Protein AF-X1NYQ1-F1 (afdb_monomer_lite)

Structure (mmCIF, N/CA/C/O backbone):
data_AF-X1NYQ1-F1
#
_entry.id   AF-X1NYQ1-F1
#
loop_
_atom_site.group_PDB
_atom_site.id
_atom_site.type_symbol
_atom_site.label_atom_id
_atom_site.label_alt_id
_atom_site.label_comp_id
_atom_site.label_asym_id
_atom_site.label_entity_id
_atom_site.label_seq_id
_atom_site.pdbx_PDB_ins_code
_atom_site.Cartn_x
_atom_site.Cartn_y
_atom_site.Cartn_z
_atom_site.occupancy
_atom_site.B_iso_or_equiv
_atom_site.auth_seq_id
_atom_site.auth_comp_id
_atom_site.auth_asym_id
_atom_site.auth_atom_id
_atom_site.pdbx_PDB_model_num
ATOM 1 N N . THR A 1 1 ? -0.922 -4.578 7.819 1.00 95.38 1 THR A N 1
ATOM 2 C CA . THR A 1 1 ? 0.188 -4.418 6.842 1.00 95.38 1 THR A CA 1
ATOM 3 C C . THR A 1 1 ? -0.317 -4.584 5.420 1.00 95.38 1 THR A C 1
ATOM 5 O O . THR A 1 1 ? -1.302 -5.284 5.228 1.00 95.38 1 THR A O 1
ATOM 8 N N . LEU A 1 2 ? 0.322 -3.936 4.436 1.00 97.81 2 LEU A N 1
ATOM 9 C CA . LEU A 1 2 ? 0.077 -4.150 3.005 1.00 97.81 2 LEU A CA 1
ATOM 10 C C . LEU A 1 2 ? 1.336 -4.704 2.344 1.00 97.81 2 LEU A C 1
ATOM 12 O O . LEU A 1 2 ? 2.380 -4.048 2.373 1.00 97.81 2 LEU A O 1
ATOM 16 N N . ASP A 1 3 ? 1.214 -5.866 1.716 1.00 97.94 3 ASP A N 1
ATOM 17 C CA . ASP A 1 3 ? 2.288 -6.521 0.975 1.00 97.94 3 ASP A CA 1
ATOM 18 C C . ASP A 1 3 ? 2.054 -6.385 -0.531 1.00 97.94 3 ASP A C 1
ATOM 20 O O . ASP A 1 3 ? 0.940 -6.564 -1.018 1.00 97.94 3 ASP A O 1
ATOM 24 N N . PHE A 1 4 ? 3.112 -6.078 -1.276 1.00 97.19 4 PHE A N 1
ATOM 25 C CA . PHE A 1 4 ? 3.098 -5.898 -2.724 1.00 97.19 4 PHE A CA 1
ATOM 26 C C . PHE A 1 4 ? 4.033 -6.909 -3.351 1.00 97.19 4 PHE A C 1
ATOM 28 O O . PHE A 1 4 ? 5.219 -6.930 -3.036 1.00 97.19 4 PHE A O 1
ATOM 35 N N . ASN A 1 5 ? 3.510 -7.710 -4.271 1.00 95.31 5 ASN A N 1
ATOM 36 C CA . ASN A 1 5 ? 4.290 -8.683 -5.023 1.00 95.31 5 ASN A CA 1
ATOM 37 C C . ASN A 1 5 ? 4.048 -8.478 -6.513 1.00 95.31 5 ASN A C 1
ATOM 39 O O . ASN A 1 5 ? 2.901 -8.328 -6.938 1.00 95.31 5 ASN A O 1
ATOM 43 N N . GLU A 1 6 ? 5.111 -8.494 -7.305 1.00 91.75 6 GLU A N 1
ATOM 44 C CA . GLU A 1 6 ? 5.009 -8.574 -8.762 1.00 91.75 6 GLU A CA 1
ATOM 45 C C . GLU A 1 6 ? 5.459 -9.953 -9.272 1.00 91.75 6 GLU A C 1
ATOM 47 O O . GLU A 1 6 ? 6.085 -10.730 -8.547 1.00 91.75 6 GLU A O 1
ATOM 52 N N . ASP A 1 7 ? 5.108 -10.272 -10.517 1.00 81.44 7 ASP A N 1
ATOM 53 C CA . ASP A 1 7 ? 5.266 -11.600 -11.126 1.00 81.44 7 ASP A CA 1
ATOM 54 C C . ASP A 1 7 ? 6.722 -12.146 -11.166 1.00 81.44 7 ASP A C 1
ATOM 56 O O . ASP A 1 7 ? 6.917 -13.351 -11.346 1.00 81.44 7 ASP A O 1
ATOM 60 N N . SER A 1 8 ? 7.748 -11.302 -11.005 1.00 72.25 8 SER A N 1
ATOM 61 C CA . SER A 1 8 ? 9.186 -11.618 -11.093 1.00 72.25 8 SER A CA 1
ATOM 62 C C . SER A 1 8 ? 9.979 -11.528 -9.772 1.00 72.25 8 SER A C 1
ATOM 64 O O . SER A 1 8 ? 11.182 -11.271 -9.788 1.00 72.25 8 SER A O 1
ATOM 66 N N . GLU A 1 9 ? 9.330 -11.838 -8.641 1.00 77.81 9 GLU A N 1
ATOM 67 C CA . GLU A 1 9 ? 9.911 -11.982 -7.284 1.00 77.81 9 GLU A CA 1
ATOM 68 C C . GLU A 1 9 ? 10.267 -10.675 -6.550 1.00 77.81 9 GLU A C 1
ATOM 70 O O . GLU A 1 9 ? 10.695 -10.718 -5.388 1.00 77.81 9 GLU A O 1
ATOM 75 N N . ASN A 1 10 ? 10.062 -9.505 -7.164 1.00 90.44 10 ASN A N 1
ATOM 76 C CA . ASN A 1 10 ? 10.198 -8.252 -6.427 1.00 90.44 10 ASN A CA 1
ATOM 77 C C . ASN A 1 10 ? 9.006 -8.071 -5.487 1.00 90.44 10 ASN A C 1
ATOM 79 O O . ASN A 1 10 ? 7.847 -8.269 -5.859 1.00 90.44 10 ASN A O 1
ATOM 83 N N . HIS A 1 11 ? 9.314 -7.664 -4.262 1.00 94.69 11 HIS A N 1
ATOM 84 C CA . HIS A 1 11 ? 8.327 -7.429 -3.227 1.00 94.69 11 HIS A CA 1
ATOM 85 C C . HIS A 1 11 ? 8.638 -6.140 -2.485 1.00 94.69 11 HIS A C 1
ATOM 87 O O . HIS A 1 11 ? 9.793 -5.722 -2.377 1.00 94.69 11 HIS A O 1
ATOM 93 N N . ASP A 1 12 ? 7.591 -5.527 -1.966 1.00 97.44 12 ASP A N 1
ATOM 94 C CA . ASP A 1 12 ? 7.690 -4.403 -1.056 1.00 97.44 12 ASP A CA 1
ATOM 95 C C . ASP A 1 12 ? 6.521 -4.444 -0.076 1.00 97.44 12 ASP A C 1
ATOM 97 O O . ASP A 1 12 ? 5.528 -5.126 -0.315 1.00 97.44 12 ASP A O 1
ATOM 101 N N . ASN A 1 13 ? 6.612 -3.703 1.017 1.00 97.69 13 ASN A N 1
ATOM 102 C CA . ASN A 1 13 ? 5.509 -3.576 1.957 1.00 97.69 13 ASN A CA 1
ATOM 103 C C . ASN A 1 13 ? 5.375 -2.134 2.445 1.00 97.69 13 ASN A C 1
ATOM 105 O O . ASN A 1 13 ? 6.334 -1.360 2.393 1.00 97.69 13 ASN A O 1
ATOM 109 N N . VAL A 1 14 ? 4.193 -1.784 2.946 1.00 98.31 14 VAL A N 1
ATOM 110 C CA . VAL A 1 14 ? 3.950 -0.572 3.743 1.00 98.31 14 VAL A CA 1
ATOM 111 C C . VAL A 1 14 ? 3.005 -0.887 4.898 1.00 98.31 14 VAL A C 1
ATOM 113 O O . VAL A 1 14 ? 2.280 -1.885 4.876 1.00 98.31 14 VAL A O 1
ATOM 116 N N . ILE A 1 15 ? 3.021 -0.048 5.926 1.00 97.62 15 ILE A N 1
ATOM 117 C CA . ILE A 1 15 ? 2.176 -0.201 7.110 1.00 97.62 15 ILE A CA 1
ATOM 118 C C . ILE A 1 15 ? 1.334 1.059 7.261 1.00 97.62 15 ILE A C 1
ATOM 120 O O . ILE A 1 15 ? 1.849 2.170 7.195 1.00 97.62 15 ILE A O 1
ATOM 124 N N . PHE A 1 16 ? 0.034 0.874 7.439 1.00 96.00 16 PHE A N 1
ATOM 125 C CA . PHE A 1 16 ? -0.858 1.928 7.892 1.00 96.00 16 PHE A CA 1
ATOM 126 C C . PHE A 1 16 ? -1.525 1.467 9.176 1.00 96.00 16 PHE A C 1
ATOM 128 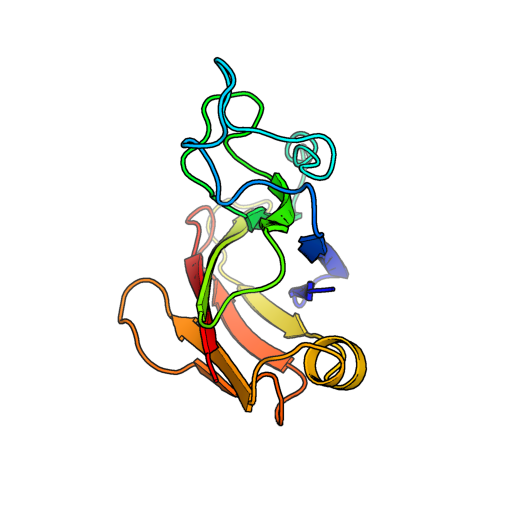O O . PHE A 1 16 ? -1.696 0.263 9.392 1.00 96.00 16 PHE A O 1
ATOM 135 N N . GLY A 1 17 ? -1.878 2.420 10.022 1.00 94.69 17 GLY A N 1
ATOM 136 C CA . GLY A 1 17 ? -2.531 2.133 11.285 1.00 94.69 17 GLY A CA 1
ATOM 137 C C . GLY A 1 17 ? -2.888 3.406 12.020 1.00 94.69 17 GLY A C 1
ATOM 138 O O . GLY A 1 17 ? -2.826 4.505 11.470 1.00 94.69 17 GLY A O 1
ATOM 139 N N . GLU A 1 18 ? -3.258 3.260 13.283 1.00 92.88 18 GLU A N 1
ATOM 140 C CA . GLU A 1 18 ? -3.629 4.396 14.111 1.00 92.88 18 GLU A CA 1
ATOM 141 C C . GLU A 1 18 ? -3.000 4.304 15.498 1.00 92.88 18 GLU A C 1
ATOM 143 O O . GLU A 1 18 ? -2.759 3.215 16.023 1.00 92.88 18 GLU A O 1
ATOM 148 N N . ALA A 1 19 ? -2.729 5.461 16.097 1.00 91.12 19 ALA A N 1
ATOM 149 C CA . ALA A 1 19 ? -2.240 5.564 17.465 1.00 91.12 19 ALA A CA 1
ATOM 150 C C . ALA A 1 19 ? -2.828 6.804 18.166 1.00 91.12 19 ALA A C 1
ATOM 152 O O . ALA A 1 19 ? -3.081 7.818 17.511 1.00 91.12 19 ALA A O 1
ATOM 153 N N . PRO A 1 20 ? -3.044 6.778 19.498 1.00 88.62 20 PRO A N 1
ATOM 154 C CA . PRO A 1 20 ? -3.643 7.905 20.225 1.00 88.62 20 PRO A CA 1
ATOM 155 C C . PRO A 1 20 ? -2.870 9.233 20.142 1.00 88.62 20 PRO A C 1
ATOM 157 O O . PRO A 1 20 ? -3.442 10.309 20.328 1.00 88.62 20 PRO A O 1
ATOM 160 N N . ASP A 1 21 ? -1.560 9.155 19.922 1.00 86.44 21 ASP A N 1
ATOM 161 C CA . ASP A 1 21 ? -0.613 10.269 19.864 1.00 86.44 21 ASP A CA 1
ATOM 162 C C . ASP A 1 21 ? 0.042 10.445 18.483 1.00 86.44 21 ASP A C 1
ATOM 164 O O . ASP A 1 21 ? 0.988 11.225 18.358 1.00 86.44 21 ASP A O 1
ATOM 168 N N . ALA A 1 22 ? -0.484 9.765 17.459 1.00 89.44 22 ALA A N 1
ATOM 169 C CA . ALA A 1 22 ? -0.178 10.054 16.062 1.00 89.44 22 ALA A CA 1
ATOM 170 C C . ALA A 1 22 ? -0.888 11.336 15.577 1.00 89.44 22 ALA A C 1
ATOM 172 O O . ALA A 1 22 ? -1.745 11.901 16.266 1.00 89.44 22 ALA A O 1
ATOM 173 N N . CYS A 1 23 ? -0.513 11.815 14.397 1.00 84.56 23 CYS A N 1
ATOM 174 C CA . CYS A 1 23 ? -1.020 13.017 13.752 1.00 84.56 23 CYS A CA 1
ATOM 175 C C . CYS A 1 23 ? -1.714 12.667 12.432 1.00 84.56 23 CYS A C 1
ATOM 177 O O . CYS A 1 23 ? -1.238 11.848 11.663 1.00 84.56 23 CYS A O 1
ATOM 179 N N . ASP A 1 24 ? -2.814 13.353 12.114 1.00 84.25 24 ASP A N 1
ATOM 180 C CA . ASP A 1 24 ? -3.477 13.233 10.805 1.00 84.25 24 ASP A CA 1
ATOM 181 C C . ASP A 1 24 ? -2.770 14.085 9.737 1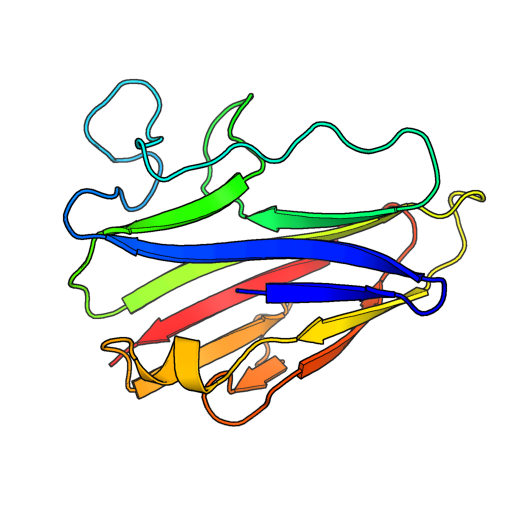.00 84.25 24 ASP A C 1
ATOM 183 O O . ASP A 1 24 ? -3.358 14.972 9.108 1.00 84.25 24 ASP A O 1
ATOM 187 N N . GLY A 1 25 ? -1.467 13.866 9.608 1.00 70.62 25 GLY A N 1
ATOM 188 C CA . GLY A 1 25 ? -0.587 14.548 8.680 1.00 70.62 25 GLY A CA 1
ATOM 189 C C . GLY A 1 25 ? -0.216 15.980 9.025 1.00 70.62 25 GLY A C 1
ATOM 190 O O . GLY A 1 25 ? -0.122 16.342 10.204 1.00 70.62 25 GLY A O 1
ATOM 191 N N . PRO A 1 26 ? 0.049 16.840 8.017 1.00 66.81 26 PRO A N 1
ATOM 192 C CA . PRO A 1 26 ? 0.915 18.004 8.169 1.00 66.81 26 PRO A CA 1
ATOM 193 C C . PRO A 1 26 ? 0.399 19.084 9.125 1.00 66.81 26 PRO A C 1
ATOM 195 O O . PRO A 1 26 ? 1.100 20.058 9.400 1.00 66.81 26 PRO A O 1
ATOM 198 N N . THR A 1 27 ? -0.832 18.939 9.614 1.00 57.22 27 THR A N 1
ATOM 199 C CA . THR A 1 27 ? -1.480 19.834 10.573 1.00 57.22 27 THR A CA 1
ATOM 200 C C . THR A 1 27 ? -1.238 19.477 12.045 1.00 57.22 27 THR A C 1
ATOM 202 O O . THR A 1 27 ? -1.693 20.226 12.912 1.00 57.22 27 THR A O 1
ATOM 205 N N . GLY A 1 28 ? -0.489 18.409 12.352 1.00 50.97 28 GLY A N 1
ATOM 206 C CA . GLY A 1 28 ? 0.061 18.171 13.692 1.00 50.97 28 GLY A CA 1
ATOM 207 C C . GLY A 1 28 ? 0.946 19.343 14.140 1.00 50.97 28 GLY A C 1
ATOM 208 O O . GLY A 1 28 ? 1.685 19.919 13.347 1.00 50.97 28 GLY A O 1
ATOM 209 N N . SER A 1 29 ? 0.845 19.765 15.402 1.00 42.38 29 SER A N 1
ATOM 210 C CA . SER A 1 29 ? 1.354 21.038 15.950 1.00 42.38 29 SER A CA 1
ATOM 211 C C . SER A 1 29 ? 2.891 21.173 16.065 1.00 42.38 29 SER A C 1
ATOM 213 O O . SER A 1 29 ? 3.410 21.605 17.097 1.00 42.38 29 SER A O 1
ATOM 215 N N . GLY A 1 30 ? 3.635 20.836 15.012 1.00 47.28 30 GLY A N 1
ATOM 216 C CA . GLY A 1 30 ? 5.083 20.988 14.891 1.00 47.28 30 GLY A CA 1
ATOM 217 C C . GLY A 1 30 ? 5.499 21.376 13.463 1.00 47.28 30 GLY A C 1
ATOM 218 O O . GLY A 1 30 ? 4.751 21.151 12.519 1.00 47.28 30 GLY A O 1
ATOM 219 N N . PRO A 1 31 ? 6.687 21.977 13.267 1.00 41.28 31 PRO A N 1
ATOM 220 C CA . PRO A 1 31 ? 7.108 22.574 11.991 1.00 41.28 31 PRO A CA 1
ATOM 221 C C . PRO A 1 31 ? 7.319 21.589 10.821 1.00 41.28 31 PRO A C 1
ATOM 223 O O . PRO A 1 31 ? 7.723 22.025 9.744 1.00 41.28 31 PRO A O 1
ATOM 226 N N . SER A 1 32 ? 7.064 20.294 11.009 1.00 52.59 32 SER A N 1
ATOM 227 C CA . SER A 1 32 ? 7.258 19.249 10.001 1.00 52.59 32 SER A CA 1
ATOM 228 C C . SER A 1 32 ? 6.052 18.332 9.800 1.00 52.59 32 SER A C 1
ATOM 230 O O . SER A 1 32 ? 6.064 17.599 8.818 1.00 52.59 32 SER A O 1
ATOM 232 N N . GLY A 1 33 ? 5.023 18.387 10.658 1.00 62.22 33 GLY A N 1
ATOM 233 C CA . GLY A 1 33 ? 3.782 17.630 10.468 1.00 62.22 33 GLY A CA 1
ATOM 234 C C . GLY A 1 33 ? 3.883 16.102 10.581 1.00 62.22 33 GLY A C 1
ATOM 235 O O . GLY A 1 33 ? 2.854 15.449 10.639 1.00 62.22 33 GLY A O 1
ATOM 236 N N . ASN A 1 34 ? 5.103 15.568 10.626 1.00 67.81 34 ASN A N 1
ATOM 237 C CA . ASN A 1 34 ? 5.409 14.170 10.875 1.00 67.81 34 ASN A CA 1
ATOM 238 C C . ASN A 1 34 ? 5.433 13.881 12.379 1.00 67.81 34 ASN A C 1
ATOM 240 O O . ASN A 1 34 ? 5.851 14.734 13.176 1.00 67.81 34 ASN A O 1
ATOM 244 N N . ASP A 1 35 ? 5.058 12.670 12.758 1.00 75.19 35 ASP A N 1
ATOM 245 C CA . ASP A 1 35 ? 5.148 12.205 14.140 1.00 75.19 35 ASP A CA 1
ATOM 246 C C . ASP A 1 35 ? 6.208 11.101 14.326 1.00 75.19 35 ASP A C 1
ATOM 248 O O . ASP A 1 35 ? 7.063 10.874 13.469 1.00 75.19 35 ASP A O 1
ATOM 252 N N . ALA A 1 36 ? 6.253 10.502 15.520 1.00 83.69 36 ALA A N 1
ATOM 253 C CA . ALA A 1 36 ? 7.233 9.469 15.862 1.00 83.69 36 ALA A CA 1
ATOM 254 C C . ALA A 1 36 ? 6.888 8.075 15.301 1.00 83.69 36 ALA A C 1
ATOM 256 O O . ALA A 1 36 ? 7.730 7.178 15.381 1.00 83.69 36 ALA A O 1
ATOM 257 N N . TYR A 1 37 ? 5.674 7.901 14.785 1.00 88.00 37 TYR A N 1
ATOM 258 C CA . TYR A 1 37 ? 5.165 6.685 14.162 1.00 88.00 37 TYR A CA 1
ATOM 259 C C . TYR A 1 37 ? 5.365 6.699 12.645 1.00 88.00 37 TYR A C 1
ATOM 261 O O . TYR A 1 37 ? 5.487 5.635 12.042 1.00 88.00 37 TYR A O 1
ATOM 269 N N . ASP A 1 38 ? 5.494 7.882 12.041 1.00 89.19 38 ASP A N 1
ATOM 270 C CA . ASP A 1 38 ? 5.865 8.015 10.637 1.00 89.19 38 ASP A CA 1
ATOM 271 C C . ASP A 1 38 ? 7.298 7.542 10.374 1.00 89.19 38 ASP A C 1
ATOM 273 O O . ASP A 1 38 ? 8.291 8.162 10.783 1.00 89.19 38 ASP A O 1
ATOM 277 N N . ILE A 1 39 ? 7.426 6.472 9.593 1.00 92.00 39 ILE A N 1
ATOM 278 C CA . ILE A 1 39 ? 8.726 5.970 9.152 1.00 92.00 39 ILE A CA 1
ATOM 279 C C . ILE A 1 39 ? 8.930 6.331 7.691 1.00 92.00 39 ILE A C 1
ATOM 281 O O . ILE A 1 39 ? 8.167 5.942 6.809 1.00 92.00 39 ILE A O 1
ATOM 285 N N . GLN A 1 40 ? 10.015 7.051 7.408 1.00 93.25 40 GLN A N 1
ATOM 286 C CA . GLN A 1 40 ? 10.401 7.376 6.042 1.00 93.25 40 GLN A CA 1
ATOM 287 C C . GLN A 1 40 ? 10.647 6.099 5.223 1.00 93.25 40 GLN A C 1
ATOM 289 O O . GLN A 1 40 ? 11.392 5.210 5.643 1.00 93.25 40 GLN A O 1
ATOM 294 N N . LYS A 1 41 ? 10.115 6.051 3.996 1.00 95.62 41 LYS A N 1
ATOM 295 C CA . LYS A 1 41 ? 10.453 4.998 3.036 1.00 95.62 41 LYS A CA 1
ATOM 296 C C . LYS A 1 41 ? 11.946 5.066 2.679 1.00 95.62 41 LYS A C 1
ATOM 298 O O . LYS A 1 41 ? 12.407 6.132 2.253 1.00 95.62 41 LYS A O 1
ATOM 303 N N . PRO A 1 42 ? 12.709 3.958 2.774 1.00 93.81 42 PRO A N 1
ATOM 304 C CA . PRO A 1 42 ? 14.106 3.938 2.350 1.00 93.81 42 PRO A CA 1
ATOM 305 C C . PRO A 1 42 ? 14.283 4.410 0.895 1.00 93.81 42 PRO A C 1
ATOM 307 O O . PRO A 1 42 ? 13.339 4.321 0.095 1.00 93.81 42 PRO A O 1
ATOM 310 N N . PRO A 1 43 ? 15.480 4.904 0.521 1.00 93.00 43 PRO A N 1
ATOM 311 C CA . PRO A 1 43 ? 15.782 5.261 -0.861 1.00 93.00 43 PRO A CA 1
ATOM 312 C C . PRO A 1 43 ? 15.463 4.118 -1.828 1.00 93.00 43 PRO A C 1
ATOM 314 O O . PRO A 1 43 ? 15.615 2.947 -1.482 1.00 93.00 43 PRO A O 1
ATOM 317 N N . ALA A 1 44 ? 15.026 4.465 -3.040 1.00 93.19 44 ALA A N 1
ATOM 318 C CA . ALA A 1 44 ? 14.725 3.471 -4.062 1.00 93.19 44 ALA A CA 1
ATOM 319 C C . ALA A 1 44 ? 15.959 2.589 -4.363 1.00 93.19 44 ALA A C 1
ATOM 321 O O . ALA A 1 44 ? 17.076 3.122 -4.428 1.00 93.19 44 ALA A O 1
ATOM 322 N N . PRO A 1 45 ? 15.778 1.269 -4.560 1.00 92.12 45 PRO A N 1
ATOM 323 C CA . PRO A 1 45 ? 16.853 0.385 -5.000 1.00 92.12 45 PRO A CA 1
ATOM 324 C C . PRO A 1 45 ? 17.453 0.824 -6.351 1.00 92.12 45 PRO A C 1
ATOM 326 O O . PRO A 1 45 ? 16.773 1.478 -7.144 1.00 92.12 45 PRO A O 1
ATOM 329 N N . PRO A 1 46 ? 18.724 0.481 -6.637 1.00 89.12 46 PRO A N 1
ATOM 330 C CA . PRO A 1 46 ? 19.373 0.838 -7.901 1.00 89.12 46 PRO A CA 1
ATOM 331 C C . PRO A 1 46 ? 18.939 -0.031 -9.095 1.00 89.12 46 PRO A C 1
ATOM 333 O O . PRO A 1 46 ? 19.078 0.413 -10.233 1.00 89.12 46 PRO A O 1
ATOM 336 N N . ASP A 1 47 ? 18.451 -1.247 -8.836 1.00 91.31 47 ASP A N 1
ATOM 337 C CA . ASP A 1 47 ? 18.059 -2.233 -9.849 1.00 91.31 47 ASP A CA 1
ATOM 338 C C . ASP A 1 47 ? 16.533 -2.258 -10.044 1.00 91.31 47 ASP A C 1
ATOM 340 O O . ASP A 1 47 ? 15.834 -1.339 -9.628 1.00 91.31 47 ASP A O 1
ATOM 344 N N . THR A 1 48 ? 16.007 -3.293 -10.698 1.00 94.81 48 THR A N 1
ATOM 345 C CA . THR A 1 48 ? 14.565 -3.529 -10.831 1.00 94.81 48 THR A CA 1
ATOM 346 C C . THR A 1 48 ? 13.875 -3.572 -9.463 1.00 94.81 48 THR A C 1
ATOM 348 O O . THR A 1 48 ? 14.398 -4.196 -8.542 1.00 94.81 48 THR A O 1
ATOM 351 N N . TYR A 1 49 ? 12.708 -2.936 -9.326 1.00 95.69 49 TYR A N 1
ATOM 352 C CA . TYR A 1 49 ? 11.918 -2.989 -8.092 1.00 95.69 49 TYR A CA 1
ATOM 353 C C . TYR A 1 49 ? 10.430 -2.730 -8.327 1.00 95.69 49 TYR A C 1
ATOM 355 O O . TYR A 1 49 ? 10.046 -1.960 -9.209 1.00 95.69 49 TYR A O 1
ATOM 363 N N . ILE A 1 50 ? 9.602 -3.287 -7.446 1.00 97.06 50 ILE A N 1
ATOM 364 C CA . ILE A 1 50 ? 8.317 -2.690 -7.082 1.00 97.06 50 ILE A CA 1
ATOM 365 C C . ILE A 1 50 ? 8.518 -1.884 -5.797 1.00 97.06 50 ILE A C 1
ATOM 367 O O . ILE A 1 50 ? 9.283 -2.293 -4.927 1.00 97.06 50 ILE A O 1
ATOM 371 N N . ARG A 1 51 ? 7.901 -0.706 -5.696 1.00 97.12 51 ARG A N 1
ATOM 372 C CA . ARG A 1 51 ? 7.997 0.150 -4.509 1.00 97.12 51 ARG A CA 1
ATOM 373 C C . ARG A 1 51 ? 6.651 0.778 -4.198 1.00 97.12 51 ARG A C 1
ATOM 375 O O . ARG A 1 51 ? 6.057 1.395 -5.079 1.00 97.12 51 ARG A O 1
ATOM 382 N N . ALA A 1 52 ? 6.211 0.664 -2.955 1.00 97.75 52 ALA A N 1
ATOM 383 C CA . ALA A 1 52 ? 4.998 1.266 -2.428 1.00 97.75 52 ALA A CA 1
ATOM 384 C C . ALA A 1 52 ? 5.332 2.265 -1.311 1.00 97.75 52 ALA A C 1
ATOM 386 O O . ALA A 1 52 ? 6.307 2.092 -0.574 1.00 97.75 52 ALA A O 1
ATOM 387 N N . TRP A 1 53 ? 4.557 3.340 -1.204 1.00 98.06 53 TRP A N 1
ATOM 388 C CA . TRP A 1 53 ? 4.684 4.321 -0.125 1.00 98.06 53 TRP A CA 1
ATOM 389 C C . TRP A 1 53 ? 3.364 5.043 0.128 1.00 98.06 53 TRP A C 1
ATOM 391 O O . TRP A 1 53 ? 2.562 5.218 -0.792 1.00 98.06 53 TRP A O 1
ATOM 401 N N . PHE A 1 54 ? 3.177 5.508 1.361 1.00 96.88 54 PHE A N 1
ATOM 402 C CA . PHE A 1 54 ? 2.113 6.450 1.691 1.00 96.88 54 PHE A CA 1
ATOM 403 C C . PHE A 1 54 ? 2.540 7.893 1.420 1.00 96.88 54 PHE A C 1
ATOM 405 O O . PHE A 1 54 ? 3.719 8.254 1.535 1.00 96.88 54 PHE A O 1
ATOM 412 N N . GLU A 1 55 ? 1.561 8.705 1.034 1.00 91.81 55 GLU A N 1
ATOM 413 C CA . GLU A 1 55 ? 1.692 10.135 0.788 1.00 91.81 55 GLU A CA 1
ATOM 414 C C . GLU A 1 55 ? 0.733 10.911 1.679 1.00 91.81 55 GLU A C 1
ATOM 416 O O . GLU A 1 55 ? -0.488 10.873 1.512 1.00 91.81 55 GLU A O 1
ATOM 421 N N . ASP A 1 56 ? 1.316 11.696 2.574 1.00 86.31 56 ASP A N 1
ATOM 422 C CA . ASP A 1 56 ? 0.549 12.460 3.549 1.00 86.31 56 ASP A CA 1
ATOM 423 C C . ASP A 1 56 ? 0.763 13.977 3.404 1.00 86.31 56 ASP A C 1
ATOM 425 O O . ASP A 1 56 ? 0.508 14.776 4.2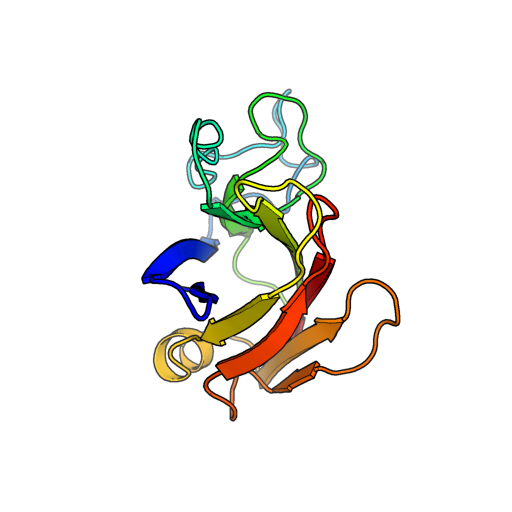91 1.00 86.31 56 ASP A O 1
ATOM 429 N N . GLY A 1 57 ? 1.268 14.420 2.247 1.00 83.56 57 GLY A N 1
ATOM 430 C CA . GLY A 1 57 ? 1.514 15.844 1.974 1.00 83.56 57 GLY A CA 1
ATOM 431 C C . GLY A 1 57 ? 2.699 16.448 2.741 1.00 83.56 57 GLY A C 1
ATOM 432 O O . GLY A 1 57 ? 2.885 17.667 2.729 1.00 83.56 57 GLY A O 1
ATOM 433 N N . LEU A 1 58 ? 3.516 15.610 3.381 1.00 83.25 58 LEU A N 1
ATOM 434 C CA . LEU A 1 58 ? 4.750 16.002 4.056 1.00 83.25 58 LEU A CA 1
ATOM 435 C C . LEU A 1 58 ? 5.847 16.392 3.052 1.00 83.25 58 LEU A C 1
ATOM 437 O O . LEU A 1 58 ? 5.905 15.912 1.917 1.00 83.25 58 LEU A O 1
ATOM 441 N N . TYR A 1 59 ? 6.764 17.259 3.482 1.00 83.25 59 TYR A N 1
ATOM 442 C CA . TYR A 1 59 ? 7.929 17.633 2.678 1.00 83.25 59 TYR A CA 1
ATOM 443 C C . TYR A 1 59 ? 9.031 16.573 2.748 1.00 83.25 59 TYR A C 1
ATOM 445 O O . TYR A 1 59 ? 9.133 15.805 3.705 1.00 83.25 59 TYR A O 1
ATOM 453 N N . TYR A 1 60 ? 9.925 16.587 1.753 1.00 79.44 60 TYR A N 1
ATOM 454 C CA . TYR A 1 60 ? 11.164 15.812 1.797 1.00 79.44 60 TYR A CA 1
ATOM 455 C C . TYR A 1 60 ? 11.909 16.050 3.128 1.00 79.44 60 TYR A C 1
ATOM 457 O O . TYR A 1 60 ? 12.091 17.210 3.512 1.00 79.44 60 TYR A O 1
ATOM 465 N N . PRO A 1 61 ? 12.383 14.996 3.819 1.00 79.50 61 PRO A N 1
ATOM 466 C CA . PRO A 1 61 ? 12.515 13.612 3.345 1.00 79.50 61 PRO A CA 1
ATOM 467 C C . PRO A 1 61 ? 11.285 12.702 3.548 1.00 79.50 61 PRO A C 1
ATOM 469 O O . PRO A 1 61 ? 11.290 11.581 3.053 1.00 79.50 61 PRO A O 1
ATOM 472 N N . PHE A 1 62 ? 10.227 13.170 4.211 1.00 81.56 62 PHE A N 1
ATOM 473 C CA . PHE A 1 62 ? 9.050 12.378 4.609 1.00 81.56 62 PHE A CA 1
ATOM 474 C C . PHE A 1 62 ? 7.918 12.361 3.571 1.00 81.56 62 PHE A C 1
ATOM 476 O O . PHE A 1 62 ? 6.815 11.916 3.850 1.00 81.56 62 PHE A O 1
ATOM 483 N N . ASN A 1 63 ? 8.179 12.811 2.345 1.00 86.81 63 ASN A N 1
ATOM 484 C CA . ASN A 1 63 ? 7.187 12.818 1.267 1.00 86.81 63 ASN A CA 1
ATOM 485 C C . ASN A 1 63 ? 6.874 11.415 0.698 1.00 86.81 63 ASN A C 1
ATOM 487 O O . ASN A 1 63 ? 6.012 11.296 -0.167 1.00 86.81 63 ASN A O 1
ATOM 491 N N . CYS A 1 64 ? 7.591 10.378 1.148 1.00 93.88 64 CYS A N 1
ATOM 492 C CA . CYS A 1 64 ? 7.266 8.969 0.933 1.00 93.88 64 CYS A CA 1
ATOM 493 C C . CYS A 1 64 ? 7.414 8.225 2.265 1.00 93.88 64 CYS A C 1
ATOM 495 O O . CYS A 1 64 ? 8.528 8.154 2.798 1.00 93.88 64 CYS A O 1
ATOM 497 N N . LEU A 1 65 ? 6.333 7.634 2.766 1.00 95.25 65 LEU A N 1
ATOM 498 C CA . LEU A 1 65 ? 6.322 6.916 4.040 1.00 95.25 65 LEU A CA 1
ATOM 499 C C . LEU A 1 65 ? 6.260 5.392 3.839 1.00 95.25 65 LEU A C 1
ATOM 501 O O . LEU A 1 65 ? 5.545 4.891 2.973 1.00 95.25 65 LEU A O 1
ATOM 505 N N . GLN A 1 66 ? 7.059 4.669 4.623 1.00 96.75 66 GLN A N 1
ATOM 506 C CA . GLN A 1 66 ? 6.974 3.220 4.836 1.00 96.75 66 GLN A CA 1
ATOM 507 C C . GLN A 1 66 ? 5.838 2.891 5.803 1.00 96.75 66 GLN A C 1
ATOM 509 O O . GLN A 1 66 ? 5.135 1.901 5.607 1.00 96.75 66 GLN A O 1
ATOM 514 N N . GLU A 1 67 ? 5.707 3.707 6.847 1.00 95.69 67 GLU A N 1
ATOM 515 C CA . GLU A 1 67 ? 4.689 3.595 7.884 1.00 95.69 67 GLU A CA 1
ATOM 516 C C . GLU A 1 67 ? 4.011 4.960 8.030 1.00 95.69 67 GLU A C 1
ATOM 518 O O . GLU A 1 67 ? 4.724 5.957 8.143 1.00 95.69 67 GLU A O 1
ATOM 523 N N . ASP A 1 68 ? 2.679 4.994 7.963 1.00 94.75 68 ASP A N 1
ATOM 524 C CA . ASP A 1 68 ? 1.832 6.189 8.137 1.00 94.75 68 ASP A CA 1
ATOM 525 C C . ASP A 1 68 ? 0.757 5.856 9.181 1.00 94.75 68 ASP A C 1
ATOM 527 O O . ASP A 1 68 ? -0.141 5.036 8.933 1.00 94.75 68 ASP A O 1
ATOM 531 N N . TYR A 1 69 ? 0.883 6.458 10.365 1.00 93.12 69 TYR A N 1
ATOM 532 C CA . TYR A 1 69 ? -0.077 6.289 11.450 1.00 93.12 69 TYR A CA 1
ATOM 533 C C . TYR A 1 69 ? -0.904 7.552 11.629 1.00 93.12 69 TYR A C 1
ATOM 535 O O . TYR A 1 69 ? -0.383 8.658 11.674 1.00 93.12 69 TYR A O 1
ATOM 543 N N . ARG A 1 70 ? -2.210 7.369 11.810 1.00 91.56 70 ARG A N 1
ATOM 544 C CA . ARG A 1 70 ? -3.165 8.464 12.008 1.00 91.56 70 ARG A CA 1
ATOM 545 C C . ARG A 1 70 ? -3.690 8.510 13.433 1.00 91.56 70 ARG A C 1
ATOM 547 O O . ARG A 1 70 ? -3.583 7.539 14.184 1.00 91.56 70 ARG A O 1
ATOM 554 N N . GLN A 1 71 ? -4.249 9.648 13.831 1.00 90.44 71 GLN A N 1
ATOM 555 C CA . GLN A 1 71 ? -4.708 9.826 15.203 1.00 90.44 71 GLN A CA 1
ATOM 556 C C . GLN A 1 71 ? -5.955 8.979 15.491 1.00 90.44 71 GLN A C 1
ATOM 558 O O . GLN A 1 71 ? -6.998 9.196 14.882 1.00 90.44 71 GLN A O 1
ATOM 563 N N . TYR A 1 72 ? -5.880 8.102 16.492 1.00 85.69 72 TYR A N 1
ATOM 564 C CA . TYR A 1 72 ? -7.031 7.377 17.044 1.00 85.69 72 TYR A CA 1
ATOM 565 C C . TYR A 1 72 ? -7.578 8.065 18.314 1.00 85.69 72 TYR A C 1
ATOM 567 O O . TYR A 1 72 ? -6.787 8.554 19.129 1.00 85.69 72 TYR A O 1
ATOM 575 N N . PRO A 1 73 ? -8.894 8.045 18.591 1.00 89.88 73 PRO A N 1
ATOM 576 C CA . PRO A 1 73 ? -9.978 7.527 17.752 1.00 89.88 73 PRO A CA 1
ATOM 577 C C . PRO A 1 73 ? -10.520 8.560 16.757 1.00 89.88 73 PRO A C 1
ATOM 579 O O . PRO A 1 73 ? -10.444 9.767 17.007 1.00 89.88 73 PRO A O 1
ATOM 582 N N . ASP A 1 74 ? -11.144 8.085 15.680 1.00 90.12 74 ASP A N 1
ATOM 583 C CA . ASP A 1 74 ? -11.869 8.901 14.703 1.00 90.12 74 ASP A CA 1
ATOM 584 C C . ASP A 1 74 ? -13.020 8.121 14.035 1.00 90.12 74 ASP A C 1
ATOM 586 O O . ASP A 1 74 ? -13.193 6.920 14.176 1.00 90.12 74 ASP A O 1
ATOM 590 N N . THR A 1 75 ? -13.867 8.830 13.297 1.00 93.69 75 THR A N 1
ATOM 591 C CA . THR A 1 75 ? -14.995 8.253 12.550 1.00 93.69 75 THR A CA 1
ATOM 592 C C . THR A 1 75 ? -14.672 7.975 11.087 1.00 93.69 75 THR A C 1
ATOM 594 O O . THR A 1 75 ? -15.434 7.272 10.421 1.00 93.69 75 THR A O 1
ATOM 597 N N . SER A 1 76 ? -13.574 8.535 10.572 1.00 94.81 76 SER A N 1
ATOM 598 C CA . SER A 1 76 ? -13.121 8.309 9.202 1.00 94.81 76 SER A CA 1
ATOM 599 C C . SER A 1 76 ? -11.645 8.627 9.025 1.00 94.81 76 SER A C 1
ATOM 601 O O . SER A 1 76 ? -11.185 9.647 9.535 1.00 94.81 76 SER A O 1
ATOM 603 N N . LYS A 1 77 ? -10.948 7.848 8.196 1.00 94.38 77 LYS A N 1
ATOM 604 C CA . LYS A 1 77 ? -9.555 8.109 7.803 1.00 94.38 77 LYS A CA 1
ATOM 605 C C . LYS A 1 77 ? -9.341 7.829 6.326 1.00 94.38 77 LYS A C 1
ATOM 607 O O . LYS A 1 77 ? -10.076 7.053 5.718 1.00 94.38 77 LYS A O 1
ATOM 612 N N . VAL A 1 78 ? -8.335 8.483 5.753 1.00 94.88 78 VAL A N 1
ATOM 613 C CA . VAL A 1 78 ? -7.967 8.328 4.344 1.00 94.88 78 VAL A CA 1
ATOM 614 C C . VAL A 1 78 ? -6.459 8.244 4.218 1.00 94.88 78 VAL A C 1
ATOM 616 O O . VAL A 1 78 ? -5.801 9.243 4.457 1.00 94.88 78 VAL A O 1
ATOM 619 N N . TRP A 1 79 ? -5.919 7.121 3.758 1.00 96.19 79 TRP A N 1
ATOM 620 C CA . TRP A 1 79 ? -4.507 7.015 3.381 1.00 96.19 79 TRP A CA 1
ATOM 621 C C . TRP A 1 79 ? -4.358 7.099 1.865 1.00 96.19 79 TRP A C 1
ATOM 623 O O . TRP A 1 79 ? -5.076 6.411 1.137 1.00 96.19 79 TRP A O 1
ATOM 633 N N . ASN A 1 80 ? -3.410 7.905 1.378 1.00 96.12 80 ASN A N 1
ATOM 634 C CA . ASN A 1 80 ? -3.055 7.927 -0.043 1.00 96.12 80 ASN A CA 1
ATOM 635 C C . ASN A 1 80 ? -1.849 7.024 -0.272 1.00 96.12 80 ASN A C 1
ATOM 637 O O . ASN A 1 80 ? -0.800 7.218 0.339 1.00 96.12 80 ASN A O 1
ATOM 641 N N . LEU A 1 81 ? -2.000 6.056 -1.164 1.00 97.81 81 LEU A N 1
ATOM 642 C CA . LEU A 1 81 ? -1.018 5.017 -1.430 1.00 97.81 81 LEU A CA 1
ATOM 643 C C . LEU A 1 81 ? -0.538 5.130 -2.876 1.00 97.81 81 LEU A C 1
ATOM 645 O O . LEU A 1 81 ? -1.344 5.153 -3.803 1.00 97.81 81 LEU A O 1
ATOM 649 N N . SER A 1 82 ? 0.772 5.124 -3.074 1.00 97.81 82 SER A N 1
ATOM 650 C CA . SER A 1 82 ? 1.399 5.082 -4.394 1.00 97.81 82 SER A CA 1
ATOM 651 C C . SER A 1 82 ? 2.182 3.786 -4.557 1.00 97.81 82 SER A C 1
ATOM 653 O O . SER A 1 82 ? 2.880 3.362 -3.639 1.00 97.81 82 SER A O 1
ATOM 655 N N . VAL A 1 83 ? 2.094 3.172 -5.739 1.00 97.56 83 VAL A N 1
ATOM 656 C CA . VAL A 1 83 ? 2.844 1.965 -6.116 1.00 97.56 83 VAL A CA 1
ATOM 657 C C . VAL A 1 83 ? 3.531 2.199 -7.453 1.00 97.56 83 VAL A C 1
ATOM 659 O O . VAL A 1 83 ? 2.887 2.600 -8.418 1.00 97.56 83 VAL A O 1
ATOM 662 N N . GLN A 1 84 ? 4.829 1.932 -7.546 1.00 97.38 84 GLN A N 1
ATOM 663 C CA . GLN A 1 84 ? 5.607 2.099 -8.769 1.00 97.38 84 GLN A CA 1
ATOM 664 C C . GLN A 1 84 ? 6.367 0.824 -9.113 1.00 97.38 84 GLN A C 1
ATOM 666 O O . GLN A 1 84 ? 7.041 0.239 -8.268 1.00 97.38 84 GLN A O 1
ATOM 671 N N . TRP A 1 85 ? 6.301 0.452 -10.388 1.00 97.00 85 TRP A N 1
ATOM 672 C CA . TRP A 1 85 ? 7.145 -0.569 -10.986 1.00 97.00 85 TRP A CA 1
ATOM 673 C C . TRP A 1 85 ? 8.294 0.082 -11.758 1.00 97.00 85 TRP A C 1
ATOM 675 O O . TRP A 1 85 ? 8.081 0.962 -12.598 1.00 97.00 85 TRP A O 1
ATOM 685 N N . MET A 1 86 ? 9.517 -0.354 -11.484 1.00 96.88 86 MET A N 1
ATOM 686 C CA . MET A 1 86 ? 10.723 0.063 -12.187 1.00 96.88 86 MET A CA 1
ATOM 687 C C . MET A 1 86 ? 11.370 -1.166 -12.832 1.00 96.88 86 MET A C 1
ATOM 689 O O . MET A 1 86 ? 12.151 -1.845 -12.169 1.00 96.88 86 MET A O 1
ATOM 693 N N . PRO A 1 87 ? 11.060 -1.483 -14.103 1.00 95.88 87 PRO A N 1
ATOM 694 C CA . PRO A 1 87 ? 11.695 -2.593 -14.807 1.00 95.88 87 PRO A CA 1
ATOM 695 C C . PRO A 1 87 ? 13.120 -2.239 -15.242 1.00 95.88 87 PRO A C 1
ATOM 697 O O . PRO A 1 87 ? 13.430 -1.080 -15.520 1.00 95.88 87 PRO A O 1
ATOM 700 N N . SER A 1 88 ? 13.963 -3.254 -15.443 1.00 94.44 88 SER A N 1
ATOM 701 C CA . SER A 1 88 ? 15.332 -3.084 -15.959 1.00 94.44 88 SER A CA 1
ATOM 702 C C . SER A 1 88 ? 15.407 -2.447 -17.352 1.00 94.44 88 SER A C 1
ATOM 704 O O . SER A 1 88 ? 16.439 -1.900 -17.732 1.00 94.44 88 SER A O 1
ATOM 706 N N . ASP A 1 89 ? 14.338 -2.561 -18.145 1.00 95.19 89 ASP A N 1
ATOM 707 C CA . ASP A 1 89 ? 14.238 -1.986 -19.490 1.00 95.19 89 ASP A CA 1
ATOM 708 C C . ASP A 1 89 ? 13.485 -0.646 -19.530 1.00 95.19 89 ASP A C 1
ATOM 710 O O . ASP A 1 89 ? 13.282 -0.090 -20.612 1.00 95.19 89 ASP A O 1
ATOM 714 N N . TYR A 1 90 ? 13.055 -0.143 -18.366 1.00 94.75 90 TYR A N 1
ATOM 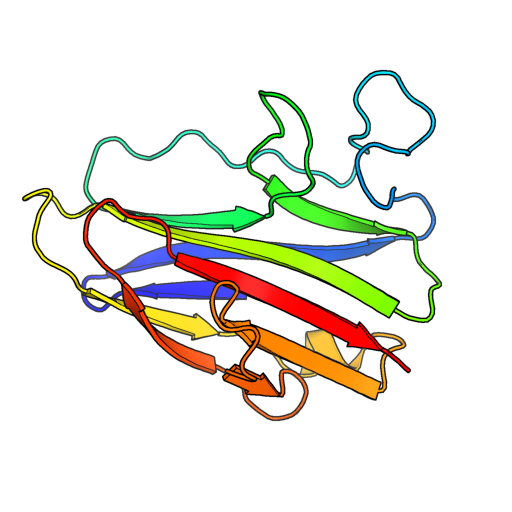715 C CA . TYR A 1 90 ? 12.290 1.093 -18.185 1.00 94.75 90 TYR A CA 1
ATOM 716 C C . TYR A 1 90 ? 10.982 1.192 -18.990 1.00 94.75 90 TYR A C 1
ATOM 718 O O . TYR A 1 90 ? 10.421 2.281 -19.098 1.00 94.75 90 TYR A O 1
ATOM 726 N N . THR A 1 91 ? 10.487 0.100 -19.581 1.00 96.75 91 THR A N 1
ATOM 727 C CA . THR A 1 91 ? 9.363 0.159 -20.533 1.00 96.75 91 THR A CA 1
ATOM 728 C C . THR A 1 91 ? 8.360 -0.979 -20.400 1.00 96.75 91 THR A C 1
ATOM 730 O O . THR A 1 91 ? 7.191 -0.770 -20.725 1.00 96.75 91 THR A O 1
ATOM 733 N N . SER A 1 92 ? 8.761 -2.152 -19.908 1.00 95.69 92 SER A N 1
ATOM 734 C CA . SER A 1 92 ? 7.855 -3.294 -19.773 1.00 95.69 92 SER A CA 1
ATOM 735 C C . SER A 1 92 ? 6.939 -3.154 -18.551 1.00 95.69 92 SER A C 1
ATOM 737 O O . SER A 1 92 ? 7.442 -3.103 -17.425 1.00 95.69 92 SER A O 1
ATOM 739 N N . PRO A 1 93 ? 5.603 -3.109 -18.727 1.00 96.12 93 PRO A N 1
ATOM 740 C CA . PRO A 1 93 ? 4.673 -3.126 -17.602 1.00 96.12 93 PRO A CA 1
ATOM 741 C C . PRO A 1 93 ? 4.688 -4.495 -16.909 1.00 96.12 93 PRO A C 1
ATOM 743 O O . PRO A 1 93 ? 5.170 -5.481 -17.469 1.00 96.12 93 PRO A O 1
ATOM 746 N N . THR A 1 94 ? 4.113 -4.559 -15.712 1.00 95.94 94 THR A N 1
ATOM 747 C CA . THR A 1 94 ? 3.903 -5.816 -14.978 1.00 95.94 94 THR A CA 1
ATOM 748 C C . THR A 1 94 ? 2.521 -5.830 -14.325 1.00 95.94 94 THR A C 1
ATOM 750 O O . THR A 1 94 ? 1.824 -4.809 -14.310 1.00 95.94 94 THR A O 1
ATOM 753 N N . ASN A 1 95 ? 2.117 -6.978 -13.786 1.00 96.56 95 ASN A N 1
ATOM 754 C CA . ASN A 1 95 ? 1.033 -7.031 -12.815 1.00 96.56 95 ASN A CA 1
ATOM 755 C C . ASN A 1 95 ? 1.623 -7.032 -11.406 1.00 96.56 95 ASN A C 1
ATOM 757 O O . ASN A 1 95 ? 2.624 -7.691 -11.134 1.00 96.56 95 ASN A O 1
ATOM 761 N N . ALA A 1 96 ? 0.979 -6.292 -10.515 1.00 96.44 96 ALA A N 1
ATOM 762 C CA . ALA A 1 96 ? 1.270 -6.303 -9.095 1.00 96.44 96 ALA A CA 1
ATOM 763 C C . ALA A 1 96 ? 0.030 -6.761 -8.335 1.00 96.44 96 ALA A C 1
ATOM 765 O O . ALA A 1 96 ? -1.098 -6.466 -8.733 1.00 96.44 96 ALA A O 1
ATOM 766 N N . THR A 1 97 ? 0.246 -7.459 -7.231 1.00 97.56 97 THR A N 1
ATOM 767 C CA . THR A 1 97 ? -0.798 -7.836 -6.284 1.00 97.56 97 THR A CA 1
ATOM 768 C C . THR A 1 97 ? -0.520 -7.140 -4.967 1.00 97.56 97 THR A C 1
ATOM 770 O O . THR A 1 97 ? 0.574 -7.282 -4.423 1.00 97.56 97 THR A O 1
ATOM 773 N N . ILE A 1 98 ? -1.501 -6.378 -4.489 1.00 98.00 98 ILE A N 1
ATOM 774 C CA . ILE A 1 98 ? -1.551 -5.888 -3.112 1.00 98.00 98 ILE A CA 1
ATOM 775 C C . ILE A 1 98 ? -2.314 -6.919 -2.281 1.00 98.00 98 ILE A C 1
ATOM 777 O O . ILE A 1 98 ? -3.377 -7.354 -2.708 1.00 98.00 98 ILE A O 1
ATOM 781 N N . SER A 1 99 ? -1.793 -7.301 -1.120 1.00 98.06 99 SER A N 1
ATOM 782 C CA . SER A 1 99 ? -2.448 -8.219 -0.184 1.00 98.06 99 SER A CA 1
ATOM 783 C C . SER A 1 99 ? -2.377 -7.710 1.251 1.00 98.06 99 SER A C 1
ATOM 785 O O . SER A 1 99 ? -1.449 -6.985 1.611 1.00 98.06 99 SER A O 1
ATOM 787 N N . TRP A 1 100 ? -3.350 -8.100 2.069 1.00 98.38 100 TRP A N 1
ATOM 788 C CA . TRP A 1 100 ? -3.450 -7.744 3.483 1.00 98.38 100 TRP A CA 1
ATOM 789 C C . TRP A 1 100 ? -4.107 -8.871 4.286 1.00 98.38 100 TRP A C 1
ATOM 791 O O . TRP A 1 100 ? -4.769 -9.750 3.733 1.00 98.38 100 TRP A O 1
ATOM 801 N N . ASP A 1 101 ? -3.932 -8.843 5.607 1.00 97.69 101 ASP A N 1
ATOM 802 C CA . ASP A 1 101 ? -4.657 -9.726 6.520 1.00 97.69 101 ASP A CA 1
ATOM 803 C C . ASP A 1 101 ? -5.935 -9.029 6.995 1.00 97.69 101 ASP A C 1
ATOM 805 O O . ASP A 1 101 ? -5.882 -8.031 7.714 1.00 97.69 101 ASP A O 1
ATOM 809 N N . THR A 1 102 ? -7.095 -9.565 6.611 1.00 96.75 102 THR A N 1
ATOM 810 C CA . THR A 1 102 ? -8.400 -9.041 7.034 1.00 96.75 102 THR A CA 1
ATOM 811 C C . THR A 1 102 ? -8.545 -9.017 8.553 1.00 96.75 102 THR A C 1
ATOM 813 O O . THR A 1 102 ? -9.226 -8.143 9.069 1.00 96.75 102 THR A O 1
ATOM 816 N N . ALA A 1 103 ? -7.900 -9.934 9.287 1.00 96.38 103 ALA A N 1
ATOM 817 C CA . ALA A 1 103 ? -7.972 -9.960 10.747 1.00 96.38 103 ALA A CA 1
ATOM 818 C C . ALA A 1 103 ? -7.251 -8.769 11.399 1.00 96.38 103 ALA A C 1
ATOM 820 O O . ALA A 1 103 ? -7.668 -8.330 12.466 1.00 96.38 103 ALA A O 1
ATOM 821 N N . GLU A 1 104 ? -6.199 -8.230 10.769 1.00 94.44 104 GLU A N 1
ATOM 822 C CA . GLU A 1 104 ? -5.549 -6.997 11.237 1.00 94.44 104 GLU A CA 1
ATOM 823 C C . GLU A 1 104 ? -6.426 -5.765 10.973 1.00 94.44 104 GLU A C 1
ATOM 825 O O . GLU A 1 104 ? -6.415 -4.823 11.760 1.00 94.44 104 GLU A O 1
ATOM 830 N N . ILE A 1 105 ? -7.192 -5.767 9.876 1.00 94.19 105 ILE A N 1
ATOM 831 C CA . ILE A 1 105 ? -8.084 -4.656 9.515 1.00 94.19 105 ILE A CA 1
ATOM 832 C C . ILE A 1 105 ? -9.368 -4.666 10.365 1.00 94.19 105 ILE A C 1
ATOM 834 O O . ILE A 1 105 ? -9.824 -3.609 10.802 1.00 94.19 105 ILE A O 1
ATOM 838 N N . ASP A 1 106 ? -9.924 -5.850 10.637 1.00 93.06 106 ASP A N 1
ATOM 839 C CA . ASP A 1 106 ? -11.150 -6.055 11.430 1.00 93.06 106 ASP A CA 1
ATOM 840 C C . ASP A 1 106 ? -10.966 -5.729 12.928 1.00 93.06 106 ASP A C 1
ATOM 842 O O . ASP A 1 106 ? -11.946 -5.552 13.646 1.00 93.06 106 ASP A O 1
ATOM 846 N N . ASP A 1 107 ? -9.722 -5.597 13.408 1.00 91.75 107 ASP A N 1
ATOM 847 C CA . ASP A 1 107 ? -9.415 -5.134 14.775 1.00 91.75 107 ASP A CA 1
ATOM 848 C C . ASP A 1 107 ? -9.521 -3.597 14.930 1.00 91.75 107 ASP A C 1
ATOM 850 O O . ASP A 1 107 ? -9.362 -3.063 16.029 1.00 91.75 107 ASP A O 1
ATOM 854 N N . SER A 1 108 ? -9.793 -2.866 13.841 1.00 91.62 108 SER A N 1
ATOM 855 C CA . SER A 1 108 ? -10.012 -1.411 13.864 1.00 91.62 108 SER A CA 1
ATOM 856 C C . SER A 1 108 ? -11.427 -1.020 14.326 1.00 91.62 108 SER A C 1
ATOM 858 O O . SER A 1 108 ? -12.323 -1.852 14.457 1.00 91.62 108 SER A O 1
ATOM 860 N N . GLU A 1 109 ? -11.663 0.274 14.585 1.00 92.88 109 GLU A N 1
ATOM 861 C CA . GLU A 1 109 ? -12.994 0.770 14.984 1.00 92.88 109 GLU A CA 1
ATOM 862 C C . GLU A 1 109 ? -13.988 0.923 13.817 1.00 92.88 109 GLU A C 1
ATOM 864 O O . GLU A 1 109 ? -15.173 1.201 14.030 1.00 92.88 109 GLU A O 1
ATOM 869 N N . TYR A 1 110 ? -13.518 0.740 12.583 1.00 96.50 110 TYR A N 1
ATOM 870 C CA . TYR A 1 110 ? -14.275 0.982 11.361 1.00 96.50 110 TYR A CA 1
ATOM 871 C C . TYR A 1 110 ? -15.099 -0.236 10.948 1.00 96.50 110 TYR A C 1
ATOM 873 O O . TYR A 1 110 ? -14.642 -1.370 11.018 1.00 96.50 110 TYR A O 1
ATOM 881 N N . ASN A 1 111 ? -16.311 -0.002 10.441 1.00 96.81 111 ASN A N 1
ATOM 882 C CA . ASN A 1 111 ? -17.142 -1.063 9.854 1.00 96.81 111 ASN A CA 1
ATOM 883 C C . ASN A 1 111 ? -17.095 -1.083 8.317 1.00 96.81 111 ASN A C 1
ATOM 885 O O . ASN A 1 111 ? -17.785 -1.883 7.685 1.00 96.81 111 ASN A O 1
ATOM 889 N N . SER A 1 112 ? -16.298 -0.192 7.730 1.00 97.56 112 SER A N 1
ATOM 890 C CA . SER A 1 112 ? -16.034 -0.091 6.304 1.00 97.56 112 SER A CA 1
ATOM 891 C C . SE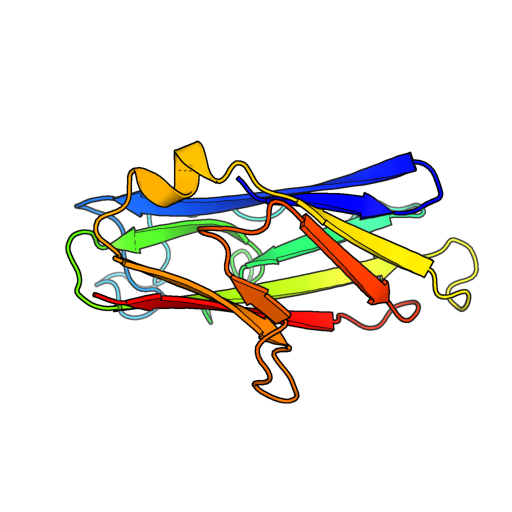R A 1 112 ? -14.581 0.321 6.108 1.00 97.56 112 SER A C 1
ATOM 893 O O . SER A 1 112 ? -14.193 1.417 6.513 1.00 97.56 112 SER A O 1
ATOM 895 N N . VAL A 1 113 ? -13.798 -0.531 5.447 1.00 98.19 113 VAL A N 1
ATOM 896 C CA . VAL A 1 113 ? -12.431 -0.230 5.006 1.00 98.19 113 VAL A CA 1
ATOM 897 C C . VAL A 1 113 ? -12.328 -0.615 3.540 1.00 98.19 113 VAL A C 1
ATOM 899 O O . VAL A 1 113 ? -12.422 -1.787 3.191 1.00 98.19 113 VAL A O 1
ATOM 902 N N . VAL A 1 114 ? -12.189 0.375 2.663 1.00 98.44 114 VAL A N 1
ATOM 903 C CA . VAL A 1 114 ? -12.313 0.160 1.217 1.00 98.44 114 VAL A CA 1
ATOM 904 C C . VAL A 1 114 ? -11.094 0.711 0.494 1.00 98.44 114 VAL A C 1
ATOM 906 O O . VAL A 1 114 ? -10.696 1.861 0.700 1.00 98.44 114 VAL A O 1
ATOM 909 N N . LEU A 1 115 ? -10.536 -0.109 -0.395 1.00 98.50 115 LEU A N 1
ATOM 910 C CA . LEU A 1 115 ? -9.489 0.289 -1.325 1.00 98.50 115 LEU A CA 1
ATOM 911 C C . LEU A 1 115 ? -10.134 0.889 -2.578 1.00 98.50 115 LEU A C 1
ATOM 913 O O . LEU A 1 115 ? -11.025 0.288 -3.183 1.00 98.50 115 LEU A O 1
ATOM 917 N N . TYR A 1 116 ? -9.659 2.057 -2.993 1.00 98.56 116 TYR A N 1
ATOM 918 C CA . TYR A 1 116 ? -10.108 2.774 -4.182 1.00 98.56 116 TYR A CA 1
ATOM 919 C C . TYR A 1 116 ? -8.964 2.978 -5.167 1.00 98.56 116 TYR A C 1
ATOM 921 O O . TYR A 1 116 ? -7.826 3.233 -4.774 1.00 98.56 116 TYR A O 1
ATOM 929 N N . ASP A 1 117 ? -9.285 2.959 -6.458 1.00 97.38 117 ASP A N 1
ATOM 930 C CA . ASP A 1 117 ? -8.396 3.478 -7.494 1.00 97.38 117 ASP A CA 1
ATOM 931 C C . ASP A 1 117 ? -8.308 5.004 -7.349 1.00 97.38 117 ASP A C 1
ATOM 933 O O . ASP A 1 117 ? -9.318 5.709 -7.420 1.00 97.38 117 ASP A O 1
ATOM 937 N N . GLY A 1 118 ? -7.099 5.524 -7.135 1.00 93.06 118 GLY A N 1
ATOM 938 C CA . GLY A 1 118 ? -6.886 6.924 -6.766 1.00 93.06 118 GLY A CA 1
ATOM 939 C C . GLY A 1 118 ? -7.165 7.923 -7.893 1.00 93.06 118 GLY A C 1
ATOM 940 O O . GLY A 1 118 ? -7.345 9.107 -7.625 1.00 93.06 118 GLY A O 1
ATOM 941 N N . LEU A 1 119 ? -7.222 7.473 -9.152 1.00 91.31 119 LEU A N 1
ATOM 942 C CA . LEU A 1 119 ? -7.495 8.342 -10.301 1.00 91.31 119 LEU A CA 1
ATOM 943 C C . LEU A 1 119 ? -8.991 8.429 -10.614 1.00 91.31 119 LEU A C 1
ATOM 945 O O . LEU A 1 119 ? -9.499 9.494 -10.965 1.00 91.31 119 LEU A O 1
ATOM 949 N N . THR A 1 120 ? -9.687 7.298 -10.537 1.00 93.31 120 THR A N 1
ATOM 950 C CA . THR A 1 120 ? -11.105 7.186 -10.906 1.00 93.31 120 THR A CA 1
ATOM 951 C C . THR A 1 120 ? -12.050 7.263 -9.712 1.00 93.31 120 THR A C 1
ATOM 953 O O . THR A 1 120 ? -13.257 7.401 -9.916 1.00 93.31 120 THR A O 1
ATOM 956 N N . SER A 1 121 ? -11.523 7.152 -8.488 1.00 92.88 121 SER A N 1
ATOM 957 C CA . SER A 1 121 ? -12.296 7.003 -7.248 1.00 92.88 121 SER A CA 1
ATOM 958 C C . SER A 1 121 ? -13.285 5.833 -7.308 1.00 92.88 121 SER A C 1
ATOM 960 O O . SER A 1 121 ? -14.347 5.866 -6.687 1.00 92.88 121 SER A O 1
ATOM 962 N N . SER A 1 122 ? -12.962 4.802 -8.093 1.00 96.38 122 SER A N 1
ATOM 963 C CA . SER A 1 122 ? -13.756 3.580 -8.170 1.00 96.38 122 SER A CA 1
ATOM 964 C C . SER A 1 122 ? -13.335 2.605 -7.076 1.00 96.38 122 SER A C 1
ATOM 966 O O . SER A 1 122 ? -12.155 2.518 -6.738 1.00 96.38 122 SER A O 1
ATOM 968 N N . VAL A 1 123 ? -14.312 1.895 -6.509 1.00 97.75 123 VAL A N 1
ATOM 969 C CA . VAL A 1 123 ? -14.056 0.835 -5.528 1.00 97.75 123 VAL A CA 1
ATOM 970 C C . VAL A 1 123 ? -13.272 -0.279 -6.206 1.00 97.75 123 VAL A C 1
ATOM 972 O O . VAL A 1 123 ? -13.670 -0.768 -7.265 1.00 97.75 123 VAL A O 1
ATOM 975 N N . VAL A 1 124 ? -12.171 -0.663 -5.574 1.00 97.12 124 VAL A N 1
ATOM 976 C CA . VAL A 1 124 ? -11.268 -1.717 -6.025 1.00 97.12 124 VAL A CA 1
ATOM 977 C C . VAL A 1 124 ? -11.495 -3.002 -5.234 1.00 97.12 124 VAL A C 1
ATOM 979 O O . VAL A 1 124 ? -11.647 -4.056 -5.845 1.00 97.12 124 VAL A O 1
ATOM 982 N N . ALA A 1 125 ? -11.542 -2.909 -3.904 1.00 98.19 125 ALA A N 1
ATOM 983 C CA . ALA A 1 125 ? -11.725 -4.051 -3.012 1.00 98.19 125 ALA A CA 1
ATOM 984 C C . ALA A 1 125 ? -12.325 -3.606 -1.673 1.00 98.19 125 ALA A C 1
ATOM 986 O O . ALA A 1 125 ? -12.075 -2.483 -1.220 1.00 98.19 125 ALA A O 1
ATOM 987 N N . ASP A 1 126 ? -13.090 -4.494 -1.042 1.00 98.19 126 ASP A N 1
ATOM 988 C CA . ASP A 1 126 ? -13.520 -4.342 0.349 1.00 98.19 126 ASP A CA 1
ATOM 989 C C . ASP A 1 126 ? -12.482 -5.025 1.242 1.00 98.19 126 ASP A C 1
ATOM 991 O O . ASP A 1 126 ? -12.358 -6.247 1.236 1.00 98.19 126 ASP A O 1
ATOM 995 N N . MET A 1 127 ? -11.706 -4.250 1.997 1.00 98.19 127 MET A N 1
ATOM 996 C CA . MET A 1 127 ? -10.564 -4.773 2.749 1.00 98.19 127 MET A CA 1
ATOM 997 C C . MET A 1 127 ? -10.962 -5.541 4.017 1.00 98.19 127 MET A C 1
ATOM 999 O O . MET A 1 127 ? -10.098 -6.152 4.644 1.00 98.19 127 MET A O 1
ATOM 1003 N N . LEU A 1 128 ? -12.248 -5.541 4.388 1.00 97.81 128 LEU A N 1
ATOM 1004 C CA . LEU A 1 128 ? -12.787 -6.395 5.453 1.00 97.81 128 LEU A CA 1
ATOM 1005 C C . LEU A 1 128 ? -13.232 -7.774 4.932 1.00 97.81 128 LEU A C 1
ATOM 1007 O O . LEU A 1 128 ? -13.522 -8.668 5.728 1.00 97.81 128 LEU A O 1
ATOM 1011 N N . VAL A 1 129 ? -13.310 -7.959 3.608 1.00 97.81 129 VAL A N 1
ATOM 1012 C CA . VAL A 1 129 ? -13.839 -9.178 2.970 1.00 97.81 129 VAL A CA 1
ATOM 1013 C C . VAL A 1 129 ? -12.820 -9.823 2.036 1.00 97.81 129 VAL A C 1
ATOM 1015 O O . VAL A 1 129 ? -12.598 -11.033 2.107 1.00 97.81 129 VAL A O 1
ATOM 1018 N N . ASP A 1 130 ? -12.226 -9.028 1.154 1.00 98.38 130 ASP A N 1
ATOM 1019 C CA . ASP A 1 130 ? -11.185 -9.447 0.228 1.00 98.38 130 ASP A CA 1
ATOM 1020 C C . ASP A 1 130 ? -9.825 -9.464 0.941 1.00 98.38 130 ASP A C 1
ATOM 1022 O O . ASP A 1 130 ? -9.604 -8.728 1.902 1.00 98.38 130 ASP A O 1
ATOM 1026 N N . THR A 1 131 ? -8.901 -10.295 0.462 1.00 97.94 131 THR A N 1
ATOM 1027 C CA . THR A 1 131 ? -7.536 -10.424 1.013 1.00 97.94 131 THR A CA 1
ATOM 1028 C C . THR A 1 131 ? -6.465 -9.813 0.123 1.00 97.94 131 THR A C 1
ATOM 1030 O O . THR A 1 131 ? -5.324 -9.632 0.547 1.00 97.94 131 THR A O 1
ATOM 1033 N N . ASP A 1 132 ? -6.805 -9.549 -1.135 1.00 98.25 132 ASP A N 1
ATOM 1034 C CA . ASP A 1 132 ? -5.868 -9.095 -2.144 1.00 98.25 132 ASP A CA 1
ATOM 1035 C C . ASP A 1 132 ? -6.570 -8.464 -3.348 1.00 98.25 132 ASP A C 1
ATOM 1037 O O . ASP A 1 132 ? -7.777 -8.601 -3.554 1.00 98.25 132 ASP A O 1
ATOM 1041 N N . TYR A 1 133 ? -5.783 -7.759 -4.154 1.00 98.00 133 TYR A N 1
ATOM 1042 C CA . TYR A 1 133 ? -6.197 -7.225 -5.440 1.00 98.00 133 TYR A CA 1
ATOM 1043 C C . TYR A 1 133 ? -5.018 -7.172 -6.416 1.00 98.00 133 TYR A C 1
ATOM 1045 O O . TYR A 1 133 ? -3.972 -6.587 -6.126 1.00 98.00 133 TYR A O 1
ATOM 1053 N N . THR A 1 134 ? -5.200 -7.739 -7.610 1.00 97.31 134 THR A N 1
ATOM 1054 C CA . THR A 1 134 ? -4.207 -7.692 -8.692 1.00 97.31 134 THR A CA 1
ATOM 1055 C C . THR A 1 134 ? -4.535 -6.598 -9.703 1.00 97.31 134 THR A C 1
ATOM 1057 O O . THR A 1 134 ? -5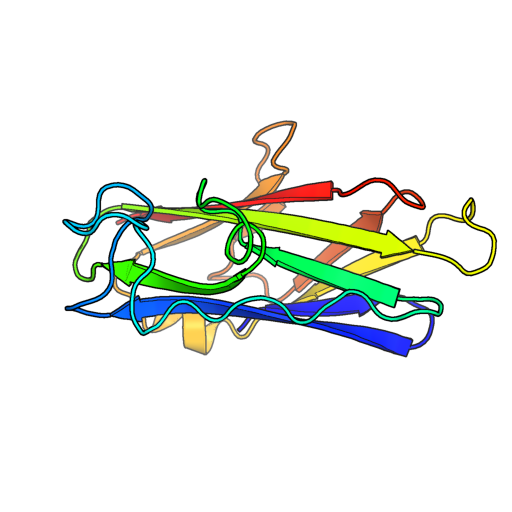.669 -6.461 -10.163 1.00 97.31 134 THR A O 1
ATOM 1060 N N . PHE A 1 135 ? -3.518 -5.846 -10.118 1.00 96.50 135 PHE A N 1
ATOM 1061 C CA . PHE A 1 135 ? -3.648 -4.745 -11.062 1.00 96.50 135 PHE A CA 1
ATOM 1062 C C . PHE A 1 135 ? -2.443 -4.620 -11.990 1.00 96.50 135 PHE A C 1
ATOM 1064 O O . PHE A 1 135 ? -1.313 -4.925 -11.624 1.00 96.50 135 PHE A O 1
ATOM 1071 N N . ALA A 1 136 ? -2.685 -4.084 -13.187 1.00 95.62 136 ALA A N 1
ATOM 1072 C CA . ALA A 1 136 ? -1.614 -3.686 -14.092 1.00 95.62 136 ALA A CA 1
ATOM 1073 C C . ALA A 1 136 ? -0.924 -2.404 -13.596 1.00 95.62 136 ALA A C 1
ATOM 1075 O O . ALA A 1 136 ? -1.603 -1.449 -13.182 1.00 95.62 136 ALA A O 1
ATOM 1076 N N . VAL A 1 137 ? 0.408 -2.391 -13.684 1.00 95.19 137 VAL A N 1
ATOM 1077 C CA . VAL A 1 137 ? 1.287 -1.259 -13.362 1.00 95.19 137 VAL A CA 1
ATOM 1078 C C . VAL A 1 137 ? 2.158 -0.937 -14.565 1.00 95.19 137 VAL A C 1
ATOM 1080 O O . VAL A 1 137 ? 2.915 -1.781 -15.054 1.00 95.19 137 VAL A O 1
ATOM 1083 N N . ASP A 1 138 ? 2.062 0.304 -15.030 1.00 96.94 138 ASP A N 1
ATOM 1084 C CA . ASP A 1 138 ? 2.901 0.802 -16.112 1.00 96.94 138 ASP A CA 1
ATOM 1085 C C . ASP A 1 138 ? 4.352 0.977 -15.646 1.00 96.94 138 ASP A C 1
ATOM 1087 O O . ASP A 1 138 ? 4.636 1.328 -14.498 1.00 96.94 138 ASP A O 1
ATOM 1091 N N . ALA A 1 139 ? 5.297 0.766 -16.561 1.00 96.69 139 ALA A N 1
ATOM 1092 C CA . ALA A 1 139 ? 6.708 0.987 -16.283 1.00 96.69 139 ALA A CA 1
ATOM 1093 C C . ALA A 1 139 ? 6.970 2.454 -15.920 1.00 96.69 139 ALA A C 1
ATOM 1095 O O . ALA A 1 139 ? 6.589 3.366 -16.655 1.00 96.69 139 ALA A O 1
ATOM 1096 N N . THR A 1 140 ? 7.692 2.684 -14.823 1.00 95.75 140 THR A N 1
ATOM 1097 C CA . THR A 1 140 ? 8.183 3.997 -14.365 1.00 95.75 140 THR A CA 1
ATOM 1098 C C . THR A 1 140 ? 7.115 5.008 -13.937 1.00 95.75 140 THR A C 1
ATOM 1100 O O . THR A 1 140 ? 7.471 6.067 -13.418 1.00 95.75 140 THR A O 1
ATOM 1103 N N . VAL A 1 141 ? 5.825 4.691 -14.064 1.00 95.94 141 VAL A N 1
ATOM 1104 C CA . VAL A 1 141 ? 4.716 5.584 -13.704 1.00 95.94 141 VAL A CA 1
ATOM 1105 C C . VAL A 1 141 ? 4.039 5.061 -12.435 1.00 95.94 141 VAL A C 1
ATOM 1107 O O . VAL A 1 141 ? 3.525 3.943 -12.448 1.00 95.94 141 VAL A O 1
ATOM 1110 N N . PRO A 1 142 ? 4.024 5.833 -11.333 1.00 96.12 142 PRO A N 1
ATOM 1111 C CA . PRO A 1 142 ? 3.301 5.436 -10.134 1.00 96.12 142 PRO A CA 1
ATOM 1112 C C . PRO A 1 142 ? 1.796 5.324 -10.390 1.00 96.12 142 PRO A C 1
ATOM 1114 O O . PRO A 1 142 ? 1.193 6.190 -11.029 1.00 96.12 142 PRO A O 1
ATOM 1117 N N . LYS A 1 143 ? 1.187 4.279 -9.838 1.00 97.06 143 LYS A N 1
ATOM 1118 C CA . LYS A 1 143 ? -0.257 4.112 -9.735 1.00 97.06 143 LYS A CA 1
ATOM 1119 C C . LYS A 1 143 ? -0.718 4.502 -8.336 1.00 97.06 143 LYS A C 1
ATOM 1121 O O . LYS A 1 143 ? -0.135 4.054 -7.352 1.00 97.06 143 LYS A O 1
ATOM 1126 N N . ALA A 1 144 ? -1.761 5.325 -8.272 1.00 97.50 144 ALA A N 1
ATOM 1127 C CA . ALA A 1 144 ? -2.321 5.827 -7.026 1.00 97.50 144 ALA A CA 1
ATOM 1128 C C . ALA A 1 144 ? -3.541 5.008 -6.584 1.00 97.50 144 ALA A C 1
ATOM 1130 O O . ALA A 1 144 ? -4.385 4.635 -7.402 1.00 97.50 144 ALA A O 1
ATOM 1131 N N . PHE A 1 145 ? -3.654 4.815 -5.279 1.00 98.38 145 PHE A N 1
ATOM 1132 C CA . PHE A 1 145 ? -4.781 4.224 -4.575 1.00 98.38 145 PHE A CA 1
ATOM 1133 C C . PHE A 1 145 ? -5.137 5.078 -3.357 1.00 98.38 145 PHE A C 1
ATOM 1135 O O . PHE A 1 145 ? -4.332 5.884 -2.886 1.00 98.38 145 PHE A O 1
ATOM 1142 N N . GLN A 1 146 ? -6.341 4.880 -2.830 1.00 98.00 146 GLN A N 1
ATOM 1143 C CA . GLN A 1 146 ? -6.742 5.426 -1.537 1.00 98.00 146 GLN A CA 1
ATOM 1144 C C . GLN A 1 146 ? -7.363 4.333 -0.679 1.00 98.00 146 GLN A C 1
ATOM 1146 O O . GLN A 1 146 ? -8.158 3.541 -1.177 1.00 98.00 146 GLN A O 1
ATOM 1151 N N . ILE A 1 147 ? -7.025 4.314 0.604 1.00 98.12 147 ILE A N 1
ATOM 1152 C CA . ILE A 1 147 ? -7.693 3.479 1.605 1.00 98.12 147 ILE A CA 1
ATOM 1153 C C . ILE A 1 147 ? -8.589 4.407 2.399 1.00 98.12 147 ILE A C 1
ATOM 1155 O O . ILE A 1 147 ? -8.091 5.364 2.989 1.00 98.12 147 ILE A O 1
ATOM 1159 N N . ILE A 1 148 ? -9.894 4.156 2.379 1.00 97.69 148 ILE A N 1
ATOM 1160 C CA . ILE A 1 148 ? -10.874 4.983 3.081 1.00 97.69 148 ILE A CA 1
ATOM 1161 C C . ILE A 1 148 ? -11.572 4.127 4.128 1.00 97.69 148 ILE A C 1
ATOM 1163 O O . ILE A 1 148 ? -12.202 3.120 3.797 1.00 97.69 148 ILE A O 1
ATOM 1167 N N . CYS A 1 149 ? -11.474 4.571 5.375 1.00 97.38 149 CYS A N 1
ATOM 1168 C CA . CYS A 1 149 ? -12.104 3.957 6.532 1.00 97.38 149 CYS A CA 1
ATOM 1169 C C . CYS A 1 149 ? -13.293 4.795 7.013 1.00 97.38 149 CYS A C 1
ATOM 1171 O O . CYS A 1 149 ? -13.221 6.028 6.990 1.00 97.38 149 CYS A O 1
ATOM 1173 N N . SER A 1 150 ? -14.363 4.144 7.474 1.00 97.00 150 SER A N 1
ATOM 1174 C CA . SER A 1 150 ? -15.511 4.801 8.110 1.00 97.00 150 SER A CA 1
ATOM 1175 C C . SER A 1 150 ? -16.314 3.872 9.033 1.00 97.00 150 SER A C 1
ATOM 1177 O O . SER A 1 150 ? -16.289 2.650 8.873 1.00 97.00 150 SER A O 1
ATOM 1179 N N . ILE A 1 151 ? -17.045 4.470 9.981 1.00 93.88 151 ILE A N 1
ATOM 1180 C CA . ILE A 1 151 ? -18.127 3.845 10.779 1.00 93.88 151 ILE A CA 1
ATOM 1181 C C . ILE A 1 151 ? -19.482 4.029 10.068 1.00 93.88 151 ILE A C 1
ATOM 1183 O O . ILE A 1 151 ? -19.602 4.957 9.238 1.00 93.88 151 ILE A O 1
#

Organism: NCBI:txid412755

Secondary structure (DSSP, 8-state):
-EEEEETTS-EEEEEEEEETT--SSTTSSSTT---SS-EEPPPPPSSSEEEEEEE-SPPTTTTSEEEEEEESS-SEEEEEEEEEEE-TTS---EEEEEEE-HHHHHTSS-SEEEEEETTT--EEEETTT--EEEEEE-BT-PEEEEEEEE-

Radius of gyration: 15.27 Å; chains: 1; bounding box: 38×35×41 Å

pLDDT: mean 91.33, std 10.99, range [41.28, 98.56]

Sequence (151 aa):
TLDFNEDSENHDNVIFGEAPDACDGPTGSGPSGNDAYDIQKPPAPPDTYIRAWFEDGLYYPFNCLQEDYRQYPDTSKVWNLSVQWMPSDYTSPTNATISWDTAEIDDSEYNSVVLYDGLTSSVVADMLVDTDYTFAVDATVPKAFQIICSI

Foldseek 3Di:
DKKKDWPPGAIDAAAEEADQPFAQADPPPDPFRHDPQWAFDDDDDPAWHKDKFWARPTDPPSRGTRYHYHHPDDFKHKIKMKIATAHRVLFDKTKMKMFDDLVVVVPHPFPWKFKAFPPPRHTQDTSNPDGMGIDIHGRPDITMMMIMTGD